Protein AF-A0A920C200-F1 (afdb_monomer_lite)

Sequence (70 aa):
MAVFRSSFQQQLISISQSGQPIPVIRLVGGEKLQNLQIAQVGTDMVAFEDPNTDGTMYVPISQIQSVGTF

Radius of gyration: 11.53 Å; chains: 1; bounding box: 25×24×34 Å

Secondary structure (DSSP, 8-state):
----HHHHHHHHHHHHHHTPPEEEEEETTS-EEEEEEEEEE-SSEEEEE-TTSS-EEEEEGGGEEEEE--

Structure (mmCIF, N/CA/C/O backbone):
data_AF-A0A920C200-F1
#
_entry.id   AF-A0A920C200-F1
#
loop_
_atom_site.group_PDB
_atom_site.id
_atom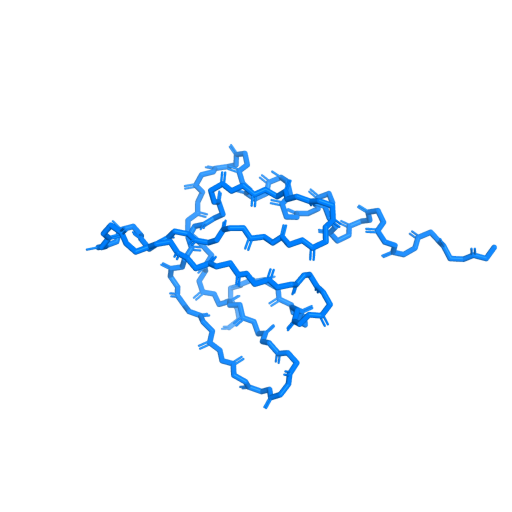_site.type_symbol
_atom_site.label_atom_id
_atom_site.label_alt_id
_atom_site.label_comp_id
_atom_site.label_asym_id
_atom_site.label_entity_id
_atom_site.label_seq_id
_atom_site.pdbx_PDB_ins_code
_atom_site.Cartn_x
_atom_site.Cartn_y
_atom_site.Cartn_z
_atom_site.occupancy
_atom_site.B_iso_or_equiv
_atom_site.auth_seq_id
_atom_site.auth_comp_id
_atom_site.auth_asym_id
_atom_site.auth_atom_id
_atom_site.pdbx_PDB_model_num
ATOM 1 N N . MET A 1 1 ? -16.295 2.254 -20.514 1.00 37.31 1 MET A N 1
ATOM 2 C CA . MET A 1 1 ? -15.063 1.437 -20.448 1.00 37.31 1 MET A CA 1
ATOM 3 C C . MET A 1 1 ? -14.302 1.809 -19.175 1.00 37.31 1 MET A C 1
ATOM 5 O O . MET A 1 1 ? -14.215 2.993 -18.893 1.00 37.31 1 MET A O 1
ATOM 9 N N . ALA A 1 2 ? -13.811 0.798 -18.441 1.00 38.12 2 ALA A N 1
ATOM 10 C CA . ALA A 1 2 ? -12.940 0.832 -17.248 1.00 38.12 2 ALA A CA 1
ATOM 11 C C . ALA A 1 2 ? -13.514 1.353 -15.902 1.00 38.12 2 ALA A C 1
ATOM 13 O O . ALA A 1 2 ? -13.227 2.465 -15.477 1.00 38.12 2 ALA A O 1
ATOM 14 N N . VAL A 1 3 ? -14.212 0.476 -15.161 1.00 42.06 3 VAL A N 1
ATOM 15 C CA . VAL A 1 3 ? -14.555 0.634 -13.721 1.00 42.06 3 VAL A CA 1
ATOM 16 C C . VAL A 1 3 ? -13.587 -0.179 -12.832 1.00 42.06 3 VAL A C 1
ATOM 18 O O . VAL A 1 3 ? -13.945 -0.679 -11.776 1.00 42.06 3 VAL A O 1
ATOM 21 N N . PHE A 1 4 ? -12.340 -0.368 -13.273 1.00 45.69 4 PHE A N 1
ATOM 22 C CA . PHE A 1 4 ? -11.362 -1.225 -12.578 1.00 45.69 4 PHE A CA 1
ATOM 23 C C . PHE A 1 4 ? -10.418 -0.472 -11.624 1.00 45.69 4 PHE A C 1
ATOM 25 O O . PHE A 1 4 ? -9.647 -1.107 -10.915 1.00 45.69 4 PHE A O 1
ATOM 32 N N . ARG A 1 5 ? -10.469 0.868 -11.567 1.00 50.66 5 ARG A N 1
ATOM 33 C CA . ARG A 1 5 ? -9.653 1.654 -10.616 1.00 50.66 5 ARG A CA 1
ATOM 34 C C . ARG A 1 5 ? -10.275 1.752 -9.222 1.00 50.66 5 ARG A C 1
ATOM 36 O O . ARG A 1 5 ? -9.551 1.771 -8.233 1.00 50.66 5 ARG A O 1
ATOM 43 N N . SER A 1 6 ? -11.603 1.779 -9.137 1.00 58.28 6 SER A N 1
ATOM 44 C CA . SER A 1 6 ? -12.313 2.031 -7.881 1.00 58.28 6 SER A CA 1
ATOM 45 C C . SER A 1 6 ? -12.163 0.887 -6.878 1.00 58.28 6 SER A C 1
ATOM 47 O O . SER A 1 6 ? -11.964 1.156 -5.701 1.00 58.28 6 SER A O 1
ATOM 49 N N . SER A 1 7 ? -12.194 -0.374 -7.323 1.00 76.12 7 SER A N 1
ATOM 50 C CA . SER A 1 7 ? -12.198 -1.530 -6.413 1.00 76.12 7 SER A CA 1
ATOM 51 C C . SER A 1 7 ? -10.877 -1.716 -5.669 1.00 76.12 7 SER A C 1
ATOM 53 O O . SER A 1 7 ? -10.884 -2.031 -4.483 1.00 76.12 7 SER A O 1
ATOM 55 N N . PHE A 1 8 ? -9.740 -1.497 -6.336 1.00 81.50 8 PHE A N 1
ATOM 56 C CA . PHE A 1 8 ? -8.429 -1.669 -5.709 1.00 81.50 8 PHE A CA 1
ATOM 57 C C . PHE A 1 8 ? -8.122 -0.545 -4.717 1.00 81.50 8 PHE A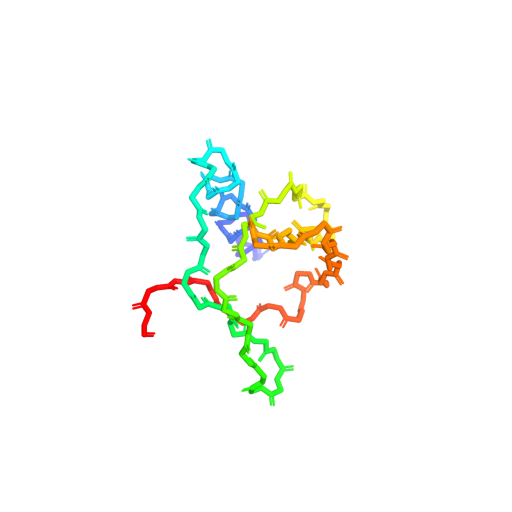 C 1
ATOM 59 O O . PHE A 1 8 ? -7.709 -0.801 -3.590 1.00 81.50 8 PHE A O 1
ATOM 66 N N . GLN A 1 9 ? -8.402 0.704 -5.094 1.00 81.62 9 GLN A N 1
ATOM 67 C CA . GLN A 1 9 ? -8.249 1.833 -4.179 1.00 81.62 9 GLN A CA 1
ATOM 68 C C . GLN A 1 9 ? -9.204 1.713 -2.982 1.00 81.62 9 GLN A C 1
ATOM 70 O O . GLN A 1 9 ? -8.795 1.959 -1.853 1.00 81.62 9 GLN A O 1
ATOM 75 N N . GLN A 1 10 ? -10.444 1.262 -3.200 1.00 82.88 10 GLN A N 1
ATOM 76 C CA . GLN A 1 10 ? -11.381 0.956 -2.115 1.00 82.88 10 GLN A CA 1
ATOM 77 C C . GLN A 1 10 ? -10.851 -0.141 -1.193 1.00 82.88 10 GLN A C 1
ATOM 79 O O . GLN A 1 10 ? -10.937 0.011 0.020 1.00 82.88 10 GLN A O 1
ATOM 84 N N . GLN A 1 11 ? -10.249 -1.201 -1.739 1.00 85.06 11 GLN A N 1
ATOM 85 C CA . GLN A 1 11 ? -9.626 -2.249 -0.934 1.00 85.06 11 GLN A CA 1
ATOM 86 C C . GLN A 1 11 ? -8.496 -1.689 -0.058 1.00 85.06 11 GLN A C 1
ATOM 88 O O . GLN A 1 11 ? -8.451 -1.980 1.135 1.00 85.06 11 GLN A O 1
ATOM 93 N N . LEU A 1 12 ? -7.620 -0.849 -0.618 1.00 85.88 12 LEU A N 1
ATOM 94 C CA . LEU A 1 12 ? -6.553 -0.183 0.136 1.00 85.88 12 LEU A CA 1
ATOM 95 C C . LEU A 1 12 ? -7.115 0.721 1.241 1.00 85.88 12 LEU A C 1
ATOM 97 O O . LEU A 1 12 ? -6.596 0.717 2.354 1.00 85.88 12 LEU A O 1
ATOM 101 N N . ILE A 1 13 ? -8.194 1.457 0.963 1.00 87.50 13 ILE A N 1
ATOM 102 C CA . ILE A 1 13 ? -8.872 2.299 1.958 1.00 87.50 13 ILE A CA 1
ATOM 103 C C . ILE A 1 13 ? -9.461 1.436 3.078 1.00 87.50 13 ILE A C 1
ATOM 105 O O . ILE A 1 13 ? -9.270 1.754 4.247 1.00 87.50 13 ILE A O 1
ATOM 109 N N . SER A 1 14 ? -10.133 0.329 2.751 1.00 86.38 14 SER A N 1
ATOM 110 C CA . SER A 1 14 ? -10.683 -0.590 3.754 1.00 86.38 14 SER A CA 1
ATOM 111 C C . SER A 1 14 ? -9.595 -1.208 4.634 1.00 86.38 14 SER A C 1
ATOM 113 O O . SER A 1 14 ? -9.794 -1.347 5.837 1.00 86.38 14 SER A O 1
ATOM 115 N N . ILE A 1 15 ? -8.437 -1.543 4.059 1.00 85.50 15 ILE A N 1
ATOM 116 C CA . ILE A 1 15 ? -7.284 -2.042 4.821 1.00 85.50 15 ILE A CA 1
ATOM 117 C C . ILE A 1 15 ? -6.686 -0.932 5.699 1.00 85.50 15 ILE A C 1
ATOM 119 O O . ILE A 1 15 ? -6.380 -1.166 6.861 1.00 85.50 15 ILE A O 1
ATOM 123 N N . SER A 1 16 ? -6.567 0.294 5.187 1.00 87.38 16 SER A N 1
ATOM 124 C CA . SER A 1 16 ? -6.115 1.439 5.988 1.00 87.38 16 SER A CA 1
ATOM 125 C C . SER A 1 16 ? -7.031 1.684 7.191 1.00 87.38 16 SER A C 1
ATOM 127 O O . SER A 1 16 ? -6.555 1.881 8.305 1.00 87.38 16 SER A O 1
ATOM 129 N N . GLN A 1 17 ? -8.349 1.574 6.996 1.00 85.62 17 GLN A N 1
ATOM 130 C CA . GLN A 1 17 ? -9.341 1.709 8.066 1.00 85.62 17 GLN A CA 1
ATOM 131 C C . GLN A 1 17 ? -9.290 0.578 9.098 1.00 85.62 17 GLN A C 1
ATOM 133 O O . GLN A 1 17 ? -9.671 0.803 10.245 1.00 85.62 17 GLN A O 1
ATOM 138 N N . SER A 1 18 ? -8.843 -0.626 8.723 1.00 84.50 18 SER A N 1
ATOM 139 C CA . SER A 1 18 ? -8.694 -1.722 9.686 1.00 84.50 18 SER A CA 1
ATOM 140 C C . SER A 1 18 ? -7.479 -1.539 10.596 1.00 84.50 18 SER A C 1
ATOM 142 O O . SER A 1 18 ? -7.422 -2.159 11.657 1.00 84.50 18 SER A O 1
ATOM 144 N N . GLY A 1 19 ? -6.508 -0.713 10.184 1.00 79.50 19 GLY A N 1
ATOM 145 C CA . GLY A 1 19 ? -5.249 -0.511 10.898 1.00 79.50 19 GLY A CA 1
ATOM 146 C C . GLY A 1 19 ? -4.392 -1.776 10.992 1.00 79.50 19 GLY A C 1
ATOM 147 O O . GLY A 1 19 ? -3.464 -1.836 11.792 1.00 79.50 19 GLY A O 1
ATOM 148 N N . GLN A 1 20 ? -4.715 -2.812 10.214 1.00 83.38 20 GLN A N 1
ATOM 149 C CA . GLN A 1 20 ? -3.968 -4.060 10.244 1.00 83.38 20 GLN A CA 1
ATOM 150 C C . GLN A 1 20 ? -2.736 -3.967 9.340 1.00 83.38 20 GLN A C 1
ATOM 152 O O . GLN A 1 20 ? -2.834 -3.464 8.215 1.00 83.38 20 GLN A O 1
ATOM 157 N N . PRO A 1 21 ? -1.581 -4.486 9.790 1.00 86.31 21 PRO A N 1
ATOM 158 C CA . PRO A 1 21 ? -0.416 -4.599 8.935 1.00 86.31 21 PRO A CA 1
ATOM 159 C C . PRO A 1 21 ? -0.705 -5.567 7.787 1.00 86.31 21 PRO A C 1
ATOM 161 O O . PRO A 1 21 ? -1.295 -6.636 7.963 1.00 86.31 21 PRO A O 1
ATOM 164 N N . ILE A 1 22 ? -0.272 -5.184 6.592 1.00 89.62 22 ILE A N 1
ATOM 165 C CA . ILE A 1 22 ? -0.346 -6.005 5.396 1.00 89.62 22 ILE A CA 1
ATOM 166 C C . ILE A 1 22 ? 0.836 -6.974 5.425 1.00 89.62 22 ILE A C 1
ATOM 168 O O . ILE A 1 22 ? 1.989 -6.533 5.413 1.00 89.62 22 ILE A O 1
ATOM 172 N N . PRO A 1 23 ? 0.578 -8.291 5.413 1.00 86.00 23 PRO A N 1
ATOM 173 C CA . PRO A 1 23 ? 1.636 -9.288 5.477 1.00 86.00 23 PRO A CA 1
ATOM 174 C C . PRO A 1 23 ? 2.561 -9.205 4.267 1.00 86.00 23 PRO A C 1
ATOM 176 O O . PRO A 1 23 ? 3.777 -9.218 4.431 1.00 86.00 23 PRO A O 1
ATOM 179 N N . VAL A 1 24 ? 1.993 -9.093 3.059 1.00 89.31 24 VAL A N 1
ATOM 180 C CA . VAL A 1 24 ? 2.751 -9.041 1.806 1.00 89.31 24 VAL A CA 1
ATOM 181 C C . VAL A 1 24 ? 2.132 -8.045 0.822 1.00 89.31 24 VAL A C 1
ATOM 183 O O . VAL A 1 24 ? 0.950 -8.117 0.476 1.00 89.31 24 VAL A O 1
ATOM 186 N N . ILE A 1 25 ? 2.972 -7.158 0.295 1.00 89.88 25 ILE A N 1
ATOM 187 C CA . ILE A 1 25 ? 2.677 -6.220 -0.791 1.00 89.88 25 ILE A CA 1
ATOM 188 C C . ILE A 1 25 ? 3.624 -6.554 -1.940 1.00 89.88 25 ILE A C 1
ATOM 190 O O . ILE A 1 25 ? 4.843 -6.504 -1.786 1.00 89.88 25 ILE A O 1
ATOM 194 N N . ARG A 1 26 ? 3.079 -6.910 -3.102 1.00 90.62 26 ARG A N 1
ATOM 195 C CA . ARG A 1 26 ?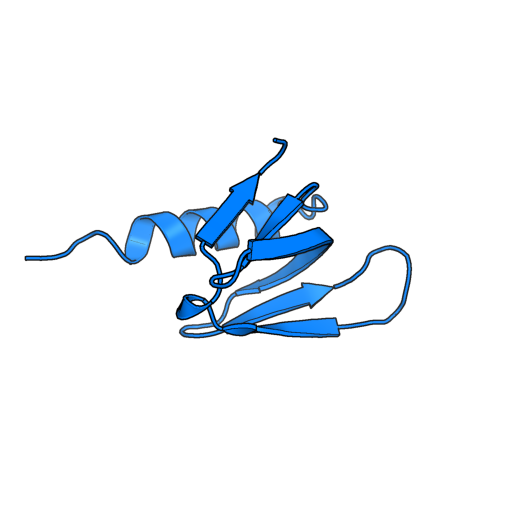 3.875 -7.184 -4.306 1.00 90.62 26 ARG A CA 1
ATOM 196 C C . ARG A 1 26 ? 3.921 -5.947 -5.178 1.00 90.62 26 ARG A C 1
ATOM 198 O O . ARG A 1 26 ? 2.865 -5.386 -5.478 1.00 90.62 26 ARG A O 1
ATOM 205 N N . LEU A 1 27 ? 5.117 -5.569 -5.607 1.00 90.62 27 LEU A N 1
ATOM 206 C CA . LEU A 1 27 ? 5.325 -4.458 -6.520 1.00 90.62 27 LEU A CA 1
ATOM 207 C C . LEU A 1 27 ? 5.518 -4.935 -7.962 1.00 90.62 27 LEU A C 1
ATOM 209 O O . LEU A 1 27 ? 5.920 -6.073 -8.234 1.00 90.62 27 LEU A O 1
ATOM 213 N N . VAL A 1 28 ? 5.237 -4.039 -8.901 1.00 86.19 28 VAL A N 1
ATOM 214 C CA . VAL A 1 28 ? 5.537 -4.201 -10.321 1.00 86.19 28 VAL A CA 1
ATOM 215 C C . VAL A 1 28 ? 7.058 -4.245 -10.466 1.00 86.19 28 VAL A C 1
ATOM 217 O O . VAL A 1 28 ? 7.740 -3.267 -10.204 1.00 86.19 28 VAL A O 1
ATOM 220 N N . GLY A 1 29 ? 7.594 -5.409 -10.836 1.00 83.62 29 GLY A N 1
ATOM 221 C CA . GLY A 1 29 ? 9.041 -5.677 -10.825 1.00 83.62 29 GLY A CA 1
ATOM 222 C C . GLY A 1 29 ? 9.433 -6.894 -9.984 1.00 83.62 29 GLY A C 1
ATOM 223 O O . GLY A 1 29 ? 10.552 -7.382 -10.101 1.00 83.62 29 GLY A O 1
ATOM 224 N N . GLY A 1 30 ? 8.498 -7.444 -9.200 1.00 84.62 30 GLY A N 1
ATOM 225 C CA . GLY A 1 30 ? 8.707 -8.668 -8.419 1.00 84.62 30 GLY A CA 1
ATOM 226 C C . GLY A 1 30 ? 9.249 -8.429 -7.010 1.00 84.62 30 GLY A C 1
ATOM 227 O O . GLY A 1 30 ? 9.391 -9.385 -6.244 1.00 84.62 30 GLY A O 1
ATOM 228 N N . GLU A 1 31 ? 9.498 -7.171 -6.647 1.00 88.69 31 GLU A N 1
ATOM 229 C CA . GLU A 1 31 ? 9.816 -6.776 -5.280 1.00 88.69 31 GLU A CA 1
ATOM 230 C C . GLU A 1 31 ? 8.630 -7.053 -4.348 1.00 88.69 31 GLU A C 1
ATOM 232 O O . GLU A 1 31 ? 7.457 -6.992 -4.739 1.00 88.69 31 GLU A O 1
ATOM 237 N N . LYS A 1 32 ? 8.944 -7.388 -3.097 1.00 90.19 32 LYS A N 1
ATOM 238 C CA . LYS A 1 32 ? 7.951 -7.677 -2.065 1.00 90.19 32 LYS A CA 1
ATOM 239 C C . LYS A 1 32 ? 8.259 -6.849 -0.834 1.00 90.19 32 LYS A C 1
ATOM 241 O O . LYS A 1 32 ? 9.333 -6.994 -0.258 1.00 90.19 32 LYS A O 1
ATOM 246 N N . LEU A 1 33 ? 7.294 -6.044 -0.416 1.00 88.81 33 LEU A N 1
ATOM 247 C CA . LEU A 1 33 ? 7.295 -5.412 0.895 1.00 88.81 33 LEU A CA 1
ATOM 248 C C . LEU A 1 33 ? 6.470 -6.275 1.847 1.00 88.81 33 LEU A C 1
ATOM 250 O O . LEU A 1 33 ? 5.534 -6.956 1.420 1.00 88.81 33 LEU A O 1
ATOM 254 N N . GLN A 1 34 ? 6.835 -6.286 3.122 1.00 90.25 34 GLN A N 1
ATOM 255 C CA . GLN A 1 34 ? 6.197 -7.141 4.116 1.00 90.25 34 GLN A CA 1
ATOM 256 C C . GLN A 1 34 ? 5.990 -6.389 5.416 1.00 90.25 34 GLN A C 1
ATOM 258 O O . GLN A 1 34 ? 6.790 -5.523 5.758 1.00 90.25 34 GLN A O 1
ATOM 263 N N . ASN A 1 35 ? 4.941 -6.781 6.136 1.00 88.00 35 ASN A N 1
ATOM 264 C CA . ASN A 1 35 ? 4.608 -6.265 7.457 1.00 88.00 35 ASN A CA 1
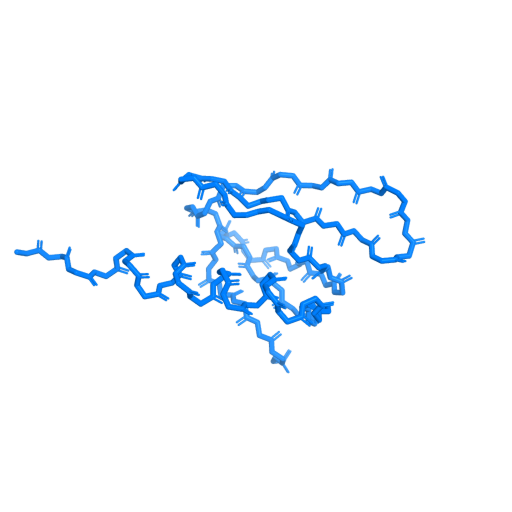ATOM 265 C C . ASN A 1 35 ? 4.469 -4.735 7.500 1.00 88.00 35 ASN A C 1
ATOM 267 O O . ASN A 1 35 ? 4.945 -4.102 8.432 1.00 88.00 35 ASN A O 1
ATOM 271 N N . LEU A 1 36 ? 3.834 -4.144 6.486 1.00 90.19 36 LEU A N 1
ATOM 272 C CA . LEU A 1 36 ? 3.614 -2.698 6.417 1.00 90.19 36 LEU A CA 1
ATOM 273 C C . LEU A 1 36 ? 2.136 -2.372 6.574 1.00 90.19 36 LEU A C 1
ATOM 275 O O . LEU A 1 36 ? 1.281 -3.014 5.969 1.00 90.19 36 LEU A O 1
ATOM 279 N N . GLN A 1 37 ? 1.826 -1.341 7.338 1.00 91.38 37 GLN A N 1
ATOM 280 C CA . GLN A 1 37 ? 0.482 -0.811 7.499 1.00 91.38 37 GLN A CA 1
ATOM 281 C C . GLN A 1 37 ? 0.220 0.301 6.481 1.00 91.38 37 GLN A C 1
ATOM 283 O O . GLN A 1 37 ? 1.133 1.017 6.093 1.00 91.38 37 GLN A O 1
ATOM 288 N N . ILE A 1 38 ? -1.027 0.476 6.038 1.00 90.81 38 ILE A N 1
ATOM 289 C CA . ILE A 1 38 ? -1.388 1.651 5.233 1.00 90.81 38 ILE A CA 1
ATOM 290 C C . ILE A 1 38 ? -1.743 2.808 6.163 1.00 90.81 38 ILE A C 1
ATOM 292 O O . ILE A 1 38 ? -2.816 2.803 6.770 1.00 90.81 38 ILE A O 1
ATOM 296 N N . ALA A 1 39 ? -0.882 3.821 6.199 1.00 90.19 39 ALA A N 1
ATOM 297 C CA . ALA A 1 39 ? -1.130 5.065 6.920 1.00 90.19 39 ALA A CA 1
ATOM 298 C C . ALA A 1 39 ? -2.090 5.982 6.150 1.00 90.19 39 ALA A C 1
ATOM 300 O O . ALA A 1 39 ? -3.008 6.565 6.725 1.00 90.19 39 ALA A O 1
ATOM 301 N N . GLN A 1 4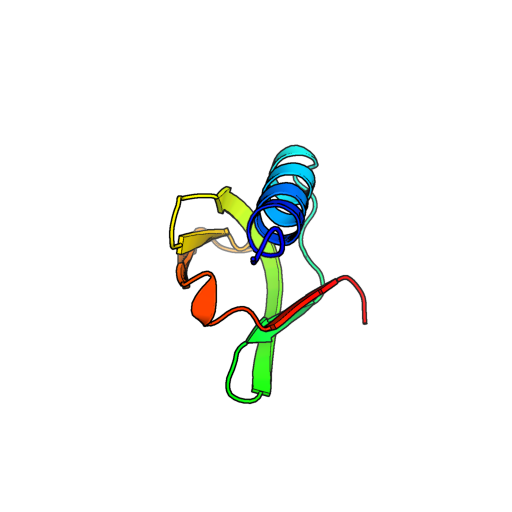0 ? -1.909 6.099 4.829 1.00 89.44 40 GLN A N 1
ATOM 302 C CA . GLN A 1 40 ? -2.743 6.966 3.998 1.00 89.44 40 GLN A CA 1
ATOM 303 C C . GLN A 1 40 ? -2.867 6.443 2.567 1.00 89.44 40 GLN A C 1
ATOM 305 O O . GLN A 1 40 ? -1.884 6.051 1.942 1.00 89.44 40 GLN A O 1
ATOM 310 N N . VAL A 1 41 ? -4.077 6.505 2.009 1.00 89.12 41 VAL A N 1
ATOM 311 C CA . VAL A 1 41 ? -4.327 6.246 0.584 1.00 89.12 41 VAL A CA 1
ATOM 312 C C . VAL A 1 41 ? -4.628 7.569 -0.108 1.00 89.12 41 VAL A C 1
ATOM 314 O O . VAL A 1 41 ? -5.661 8.187 0.144 1.00 89.12 41 VAL A O 1
ATOM 317 N N . GLY A 1 42 ? -3.718 8.013 -0.969 1.00 87.50 42 GLY A N 1
ATOM 318 C CA . GLY A 1 42 ? -3.926 9.151 -1.858 1.00 87.50 42 GLY A CA 1
ATOM 319 C C . GLY A 1 42 ? -4.572 8.744 -3.185 1.00 87.50 42 GLY A C 1
ATOM 320 O O . GLY A 1 42 ? -5.004 7.606 -3.379 1.00 87.50 42 GLY A O 1
ATOM 321 N N . THR A 1 43 ? -4.626 9.689 -4.123 1.00 85.62 43 THR A N 1
ATOM 322 C CA . THR A 1 43 ? -5.176 9.452 -5.470 1.00 85.62 43 THR A CA 1
ATOM 323 C C . THR A 1 43 ? -4.268 8.563 -6.318 1.00 85.62 43 THR A C 1
ATOM 325 O O . THR A 1 43 ? -4.760 7.663 -6.991 1.00 85.62 43 THR A O 1
ATOM 328 N N . ASP A 1 44 ? -2.952 8.790 -6.252 1.00 88.12 44 ASP A N 1
ATOM 329 C CA . ASP A 1 44 ? -1.958 8.096 -7.084 1.00 88.12 44 ASP A CA 1
ATOM 330 C C . ASP A 1 44 ? -0.886 7.360 -6.267 1.00 88.12 44 ASP A C 1
ATOM 332 O O . ASP A 1 44 ? -0.122 6.569 -6.820 1.00 88.12 44 ASP A O 1
ATOM 336 N N . MET A 1 45 ? -0.824 7.598 -4.954 1.00 91.38 45 MET A N 1
ATOM 337 C CA . MET A 1 45 ? 0.180 7.025 -4.053 1.00 91.38 45 MET A CA 1
ATOM 338 C C . MET A 1 45 ? -0.454 6.482 -2.775 1.00 91.38 45 MET A C 1
ATOM 340 O O . MET A 1 45 ? -1.493 6.967 -2.331 1.00 91.38 45 MET A O 1
ATOM 344 N N . VAL A 1 46 ? 0.208 5.499 -2.174 1.00 91.12 46 VAL A N 1
ATOM 345 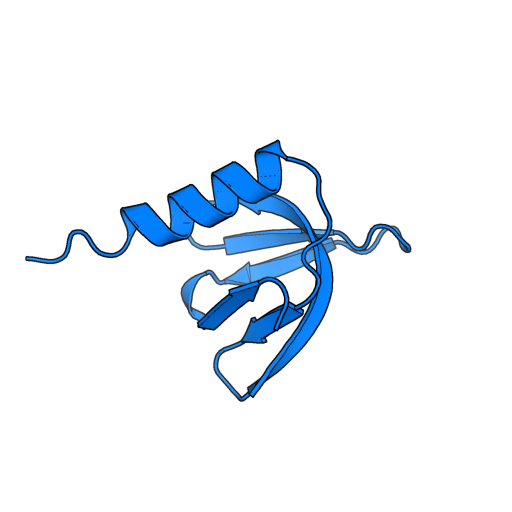C CA . VAL A 1 46 ? -0.118 4.928 -0.867 1.00 91.12 46 VAL A CA 1
ATOM 346 C C . VAL A 1 46 ? 1.069 5.154 0.055 1.00 91.12 46 VAL A C 1
ATOM 348 O O . VAL A 1 46 ? 2.202 4.834 -0.305 1.00 91.12 46 VAL A O 1
ATOM 351 N N . ALA A 1 47 ? 0.805 5.716 1.227 1.00 92.31 47 ALA A N 1
ATOM 352 C CA . ALA A 1 47 ? 1.762 5.789 2.313 1.00 92.31 47 ALA A CA 1
ATOM 353 C C . ALA A 1 47 ? 1.657 4.506 3.138 1.00 92.31 47 ALA A C 1
ATOM 355 O O . ALA A 1 47 ? 0.612 4.210 3.726 1.00 92.31 47 ALA A O 1
ATOM 356 N N . PHE A 1 48 ? 2.746 3.755 3.151 1.00 91.94 48 PHE A N 1
ATOM 357 C CA . PHE A 1 48 ? 2.948 2.599 3.996 1.00 91.94 48 PHE A CA 1
ATOM 358 C C . PHE A 1 48 ? 3.817 2.987 5.186 1.00 91.94 48 PHE A C 1
ATOM 360 O O . PHE A 1 48 ? 4.826 3.662 5.020 1.00 91.94 48 PHE A O 1
ATOM 367 N N . GLU A 1 49 ? 3.438 2.550 6.371 1.00 92.00 49 GLU A N 1
ATOM 368 C CA . GLU A 1 49 ? 4.172 2.749 7.612 1.00 92.00 49 GLU A CA 1
ATOM 369 C C . GLU A 1 49 ? 4.610 1.386 8.141 1.00 92.00 49 GLU A C 1
ATOM 371 O O . GLU A 1 49 ? 3.859 0.409 8.071 1.00 92.00 49 GLU A O 1
ATOM 376 N N . ASP A 1 50 ? 5.844 1.293 8.617 1.00 88.44 50 ASP A N 1
ATOM 377 C CA . ASP A 1 50 ? 6.322 0.093 9.293 1.00 88.44 50 ASP A CA 1
ATOM 378 C C . ASP A 1 50 ? 5.898 0.157 10.770 1.00 88.44 50 ASP A C 1
ATOM 380 O O . ASP A 1 50 ? 6.291 1.069 11.476 1.00 88.44 50 ASP A O 1
ATOM 384 N N . PRO A 1 51 ? 5.123 -0.794 11.307 1.00 83.69 51 PRO A N 1
ATOM 385 C CA . PRO A 1 51 ? 4.753 -0.773 12.721 1.00 83.69 51 PRO A CA 1
ATOM 386 C C . PRO A 1 51 ? 5.950 -0.985 13.669 1.00 83.69 51 PRO A C 1
ATOM 388 O O . PRO A 1 51 ? 5.814 -0.799 14.877 1.00 83.69 51 PRO A O 1
ATOM 391 N N . ASN A 1 52 ? 7.108 -1.414 13.155 1.00 84.44 52 ASN A N 1
ATOM 392 C CA . ASN A 1 52 ? 8.311 -1.678 13.947 1.00 84.44 52 ASN A CA 1
ATOM 393 C C . ASN A 1 52 ? 9.322 -0.524 13.907 1.00 84.44 52 ASN A C 1
ATOM 395 O O . ASN A 1 52 ? 10.281 -0.540 14.680 1.00 84.44 52 ASN A O 1
ATOM 399 N N . THR A 1 53 ? 9.151 0.449 13.007 1.00 83.62 53 THR A N 1
ATOM 400 C CA . THR A 1 53 ? 10.058 1.594 12.845 1.00 83.62 53 THR A CA 1
ATOM 401 C C . THR A 1 53 ? 9.267 2.853 12.495 1.00 83.62 53 THR A C 1
ATOM 403 O O . THR A 1 53 ? 8.244 2.761 11.846 1.00 83.62 53 THR A O 1
ATOM 406 N N . ASP A 1 54 ? 9.744 4.061 12.805 1.00 80.44 54 ASP A N 1
ATOM 407 C CA . ASP A 1 54 ? 9.067 5.307 12.371 1.00 80.44 54 ASP A CA 1
ATOM 408 C C . ASP A 1 54 ? 9.205 5.583 10.848 1.00 80.44 54 ASP A C 1
ATOM 410 O O . ASP A 1 54 ? 9.194 6.725 10.380 1.00 80.44 54 ASP A O 1
ATOM 414 N N . GLY A 1 55 ? 9.421 4.536 10.047 1.00 86.69 55 GLY A N 1
ATOM 415 C CA . GLY A 1 55 ? 9.629 4.609 8.613 1.00 86.69 55 GLY A CA 1
ATOM 416 C C . GLY A 1 55 ? 8.310 4.710 7.854 1.00 86.69 55 GLY A C 1
ATOM 417 O O . GLY A 1 55 ? 7.501 3.785 7.866 1.00 86.69 55 GLY A O 1
ATOM 418 N N . THR A 1 56 ? 8.130 5.803 7.109 1.00 89.75 56 THR A N 1
ATOM 419 C CA . THR A 1 56 ? 7.053 5.935 6.119 1.00 89.75 56 THR A CA 1
ATOM 420 C C . THR A 1 56 ? 7.604 5.804 4.702 1.00 89.75 56 THR A C 1
ATOM 422 O O . THR A 1 56 ? 8.517 6.525 4.299 1.00 89.75 56 THR A O 1
ATOM 425 N N . MET A 1 57 ? 7.011 4.913 3.918 1.00 90.12 57 MET A N 1
ATOM 426 C CA . MET A 1 57 ? 7.324 4.681 2.516 1.00 90.12 57 MET A CA 1
ATOM 427 C C . MET A 1 57 ? 6.145 5.084 1.635 1.00 90.12 57 MET A C 1
ATOM 429 O O . MET A 1 57 ? 5.022 4.634 1.833 1.00 90.12 57 MET A O 1
ATOM 433 N N . TYR A 1 58 ? 6.407 5.887 0.609 1.00 91.38 58 TYR A N 1
ATOM 434 C CA . TYR A 1 58 ? 5.398 6.281 -0.370 1.00 91.38 58 TYR A CA 1
ATOM 435 C C . TYR A 1 58 ? 5.568 5.453 -1.636 1.00 91.38 58 TYR A C 1
ATOM 437 O O . TYR A 1 58 ? 6.608 5.514 -2.289 1.00 91.38 58 TYR A O 1
ATOM 445 N N . VAL A 1 59 ? 4.540 4.687 -1.989 1.00 90.56 59 VAL A N 1
ATOM 446 C CA . VAL A 1 59 ? 4.554 3.815 -3.165 1.00 90.56 59 VAL A CA 1
ATOM 447 C C . VAL A 1 59 ? 3.442 4.244 -4.121 1.00 90.56 59 VAL A C 1
ATOM 449 O O . VAL A 1 59 ? 2.283 4.336 -3.707 1.00 90.56 59 VAL A O 1
ATOM 452 N N . PRO A 1 60 ? 3.743 4.492 -5.407 1.00 91.31 60 PRO A N 1
ATOM 453 C CA . PRO A 1 60 ? 2.712 4.758 -6.399 1.00 91.31 60 PRO A CA 1
ATOM 454 C C . PRO A 1 60 ? 1.762 3.567 -6.534 1.00 91.31 60 PRO A C 1
ATOM 456 O O . PRO A 1 60 ? 2.208 2.430 -6.651 1.00 91.31 60 PRO A O 1
ATOM 459 N N . ILE A 1 61 ? 0.452 3.811 -6.603 1.00 89.00 61 ILE A N 1
ATOM 460 C CA . ILE A 1 61 ? -0.557 2.749 -6.772 1.00 89.00 61 ILE A CA 1
ATOM 461 C C . ILE A 1 61 ? -0.282 1.940 -8.046 1.00 89.00 61 ILE A C 1
ATOM 463 O O . ILE A 1 61 ? -0.467 0.728 -8.063 1.00 89.00 61 ILE A O 1
ATOM 467 N N . SER A 1 62 ? 0.225 2.593 -9.096 1.00 88.88 62 SER A N 1
ATOM 468 C CA . SER A 1 62 ? 0.629 1.947 -10.351 1.00 88.88 62 SER A CA 1
ATOM 469 C C . SER A 1 62 ? 1.780 0.949 -10.201 1.00 88.88 62 SER A C 1
ATOM 471 O O . SER A 1 62 ? 1.943 0.093 -11.065 1.00 88.88 62 SER A O 1
ATOM 473 N N . GLN A 1 63 ? 2.562 1.050 -9.124 1.00 90.56 63 GLN A N 1
ATOM 474 C CA . GLN A 1 63 ? 3.635 0.120 -8.783 1.00 90.56 63 GLN A CA 1
ATOM 475 C C . GLN A 1 63 ? 3.142 -1.023 -7.896 1.00 90.56 63 GLN A C 1
ATOM 477 O O . GLN A 1 63 ? 3.895 -1.961 -7.680 1.00 90.56 63 GLN A O 1
ATOM 482 N N . ILE A 1 64 ? 1.907 -0.998 -7.388 1.00 89.44 64 ILE A N 1
ATOM 483 C CA . ILE A 1 64 ? 1.383 -2.062 -6.531 1.00 89.44 64 ILE A CA 1
ATOM 484 C C . ILE A 1 64 ? 0.659 -3.087 -7.399 1.00 89.44 64 ILE A C 1
ATOM 486 O O . ILE A 1 64 ? -0.364 -2.802 -8.017 1.00 89.44 64 ILE A O 1
ATOM 490 N N . GLN A 1 65 ? 1.181 -4.308 -7.417 1.00 88.56 65 GLN A N 1
ATOM 491 C CA . GLN A 1 65 ? 0.578 -5.421 -8.138 1.00 88.56 65 GLN A CA 1
ATOM 492 C C . GLN A 1 65 ? -0.537 -6.089 -7.323 1.00 88.56 65 GLN A C 1
ATOM 494 O O . GLN A 1 65 ? -1.589 -6.414 -7.869 1.00 88.56 65 GLN A O 1
ATOM 499 N N . SER A 1 66 ? -0.312 -6.329 -6.027 1.00 86.81 66 SER A N 1
ATOM 500 C CA . SER A 1 66 ? -1.293 -6.978 -5.144 1.00 86.81 66 SER A CA 1
ATOM 501 C C . SER A 1 66 ? -0.949 -6.794 -3.666 1.00 86.81 66 SER A C 1
ATOM 503 O O . SER A 1 66 ? 0.232 -6.776 -3.319 1.00 86.81 66 SER A O 1
ATOM 505 N N . VAL A 1 67 ? -1.963 -6.781 -2.798 1.00 86.81 67 VAL A N 1
ATOM 506 C CA . VAL A 1 67 ? -1.826 -6.747 -1.328 1.00 86.81 67 VAL A CA 1
ATOM 507 C C . VAL A 1 67 ? -2.569 -7.930 -0.695 1.00 86.81 67 VAL A C 1
ATOM 509 O O . VAL A 1 67 ? -3.673 -8.249 -1.136 1.00 86.81 67 VAL A O 1
ATOM 512 N N . GLY A 1 68 ? -1.975 -8.618 0.290 1.00 80.38 68 GLY A N 1
ATOM 513 C CA . GLY A 1 68 ? -2.612 -9.787 0.916 1.00 80.38 68 GLY A CA 1
ATOM 514 C C . GLY A 1 68 ? -1.719 -10.643 1.826 1.00 80.38 68 GLY A C 1
ATOM 515 O O . GLY A 1 68 ? -0.660 -10.208 2.271 1.00 80.38 68 GLY A O 1
ATOM 516 N N . THR A 1 69 ? -2.183 -11.868 2.111 1.00 70.19 69 THR A N 1
ATOM 517 C CA . THR A 1 69 ? -1.612 -12.834 3.081 1.00 70.19 69 THR A CA 1
ATOM 518 C C . THR A 1 69 ? -0.911 -14.044 2.437 1.00 70.19 69 THR A C 1
ATOM 520 O O . THR A 1 69 ? -0.844 -15.100 3.059 1.00 70.19 69 THR A O 1
ATOM 523 N N . PHE A 1 70 ? -0.481 -13.945 1.177 1.00 61.94 70 PHE A N 1
ATOM 524 C CA . PHE A 1 70 ? 0.046 -15.081 0.392 1.00 61.94 70 PHE A CA 1
ATOM 525 C C . PHE A 1 70 ? 1.422 -15.579 0.830 1.00 61.94 70 PHE A C 1
ATOM 527 O O . PHE A 1 70 ? 2.275 -14.721 1.147 1.00 61.94 70 PHE A O 1
#

pLDDT: mean 83.17, std 12.75, range [37.31, 92.31]

Foldseek 3Di:
DDPPPVPVLVVLVVQLVVQAFFQWWAFDPGDIDGRWGFPDRDPFWTWTQHPVDRDIDIDGPNGTPDTHDD